Protein AF-A0A350XWT3-F1 (afdb_monomer_lite)

Secondary structure (DSSP, 8-state):
---EEEEEETTEEEEEEEEESSSS-EEE----TT-HHHHHHHHHHHHTT-

Foldseek 3Di:
DFQWDWDAALNDIDTFGWADPDPPDIDRDDDCVPVPVRVVSNVVVVVVVD

Sequence (50 aa):
MSETYKMKIAGLERELPVCPLNENVSIAGFIIFGDVELTVAAASELLKKL

Radius of gyration: 12.65 Å; chains: 1; bounding box: 23×23×33 Å

Structure (mmCIF, N/CA/C/O backbone):
data_AF-A0A350XWT3-F1
#
_entry.id   AF-A0A350XWT3-F1
#
loop_
_atom_site.group_PDB
_atom_site.id
_atom_site.type_symbol
_atom_site.label_atom_id
_atom_site.label_alt_id
_atom_site.label_comp_id
_atom_site.label_asym_id
_atom_site.label_entity_id
_atom_site.label_seq_id
_atom_site.pdbx_PDB_ins_code
_atom_site.Cartn_x
_atom_site.Cartn_y
_atom_site.Cartn_z
_atom_site.occupancy
_atom_site.B_iso_or_equiv
_atom_site.auth_seq_id
_atom_site.auth_comp_id
_atom_site.auth_asym_id
_atom_site.auth_atom_id
_atom_site.pdbx_PDB_model_num
ATOM 1 N N . MET A 1 1 ? 11.767 -10.436 -14.321 1.00 55.28 1 MET A N 1
ATOM 2 C CA . MET A 1 1 ? 11.301 -10.194 -12.941 1.00 55.28 1 MET A CA 1
ATOM 3 C C . MET A 1 1 ? 10.681 -8.813 -12.950 1.00 55.28 1 MET A C 1
ATOM 5 O O . MET A 1 1 ? 11.323 -7.914 -13.473 1.00 55.28 1 MET A O 1
ATOM 9 N N . SER A 1 2 ? 9.427 -8.671 -12.528 1.00 71.19 2 SER A N 1
ATOM 10 C CA . SER A 1 2 ? 8.751 -7.369 -12.496 1.00 71.19 2 SER A CA 1
ATOM 11 C C . SER A 1 2 ? 9.471 -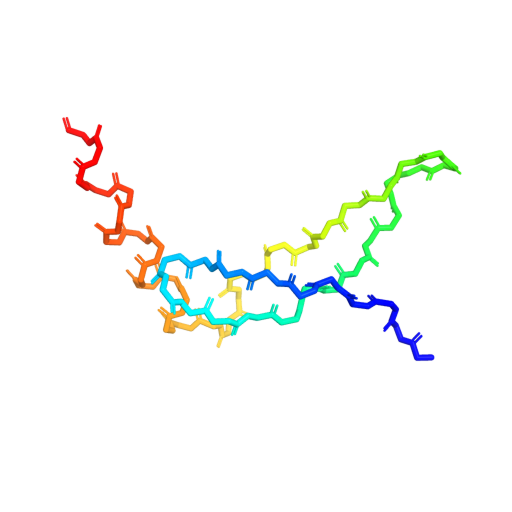6.460 -11.501 1.00 71.19 2 SER A C 1
ATOM 13 O O . SER A 1 2 ? 9.760 -6.910 -10.394 1.00 71.19 2 SER A O 1
ATOM 15 N N . GLU A 1 3 ? 9.797 -5.226 -11.884 1.00 89.62 3 GLU A N 1
ATOM 16 C CA . GLU A 1 3 ? 10.367 -4.256 -10.945 1.00 89.62 3 GLU A CA 1
ATOM 17 C C . GLU A 1 3 ? 9.348 -3.959 -9.842 1.00 89.62 3 GLU A C 1
ATOM 19 O O . GLU A 1 3 ? 8.161 -3.756 -10.117 1.00 89.62 3 GLU A O 1
ATOM 24 N N . THR A 1 4 ? 9.799 -3.970 -8.590 1.00 94.12 4 THR A N 1
ATOM 25 C CA . THR A 1 4 ? 8.958 -3.664 -7.434 1.00 94.12 4 THR A CA 1
ATOM 26 C C . THR A 1 4 ? 9.518 -2.479 -6.664 1.00 94.12 4 THR A C 1
ATOM 28 O O . THR A 1 4 ? 10.725 -2.252 -6.595 1.00 94.12 4 THR A O 1
ATOM 31 N N . TYR A 1 5 ? 8.615 -1.693 -6.089 1.00 94.75 5 TYR A N 1
ATOM 32 C CA . TYR A 1 5 ? 8.932 -0.553 -5.248 1.00 94.75 5 TYR A CA 1
ATOM 33 C C . TYR A 1 5 ? 8.490 -0.847 -3.817 1.00 94.75 5 TYR A C 1
ATOM 35 O O . TYR A 1 5 ? 7.298 -1.018 -3.544 1.00 94.75 5 TYR A O 1
ATOM 43 N N . LYS A 1 6 ? 9.453 -0.921 -2.892 1.00 95.44 6 LYS A N 1
ATOM 44 C CA . LYS A 1 6 ? 9.170 -1.165 -1.476 1.00 95.44 6 LYS A CA 1
ATOM 45 C C . LYS A 1 6 ? 8.641 0.108 -0.818 1.00 95.44 6 LYS A C 1
ATOM 47 O O . LYS A 1 6 ? 9.319 1.132 -0.799 1.00 95.44 6 LYS A O 1
ATOM 52 N N . MET A 1 7 ? 7.452 0.028 -0.228 1.00 95.00 7 MET A N 1
ATOM 53 C CA . MET A 1 7 ? 6.802 1.151 0.445 1.00 95.00 7 MET A CA 1
ATOM 54 C C . MET A 1 7 ? 6.156 0.712 1.760 1.00 95.00 7 MET A C 1
ATOM 56 O O . MET A 1 7 ? 5.680 -0.416 1.891 1.00 95.00 7 MET A O 1
ATOM 60 N N . LYS A 1 8 ? 6.120 1.622 2.740 1.00 95.81 8 LYS A N 1
ATOM 61 C CA . LYS A 1 8 ? 5.385 1.441 3.995 1.00 95.81 8 LYS A CA 1
ATOM 62 C C . LYS A 1 8 ? 4.073 2.223 3.952 1.00 95.81 8 LYS A C 1
ATOM 64 O O . LYS A 1 8 ? 4.092 3.441 3.793 1.00 95.81 8 LYS A O 1
ATOM 69 N N . ILE A 1 9 ? 2.947 1.532 4.116 1.00 94.06 9 ILE A N 1
ATOM 70 C CA . ILE A 1 9 ? 1.592 2.086 4.003 1.00 94.06 9 ILE A CA 1
ATOM 71 C C . ILE A 1 9 ? 0.789 1.666 5.229 1.00 94.06 9 ILE A C 1
ATOM 73 O O . ILE A 1 9 ? 0.678 0.480 5.517 1.00 94.06 9 ILE A O 1
ATOM 77 N N . ALA A 1 10 ? 0.255 2.641 5.970 1.00 94.06 10 ALA A N 1
ATOM 78 C CA . ALA A 1 10 ? -0.531 2.399 7.187 1.00 94.06 10 ALA A CA 1
ATOM 79 C C . ALA A 1 10 ? 0.145 1.432 8.189 1.00 94.06 10 ALA A C 1
ATOM 81 O O . ALA A 1 10 ? -0.503 0.614 8.830 1.00 94.06 10 ALA A O 1
ATOM 82 N N . GLY A 1 11 ? 1.477 1.509 8.303 1.00 93.94 11 GLY A N 1
ATOM 83 C CA . GLY A 1 11 ? 2.269 0.646 9.186 1.00 93.94 11 GLY A CA 1
ATOM 84 C C . GLY A 1 11 ? 2.750 -0.669 8.562 1.00 93.94 11 GLY A C 1
ATOM 85 O O . GLY A 1 11 ? 3.672 -1.266 9.111 1.00 93.94 11 GLY A O 1
ATOM 86 N N . LEU A 1 12 ? 2.218 -1.066 7.405 1.00 94.75 12 LEU A N 1
ATOM 87 C CA . LEU A 1 12 ? 2.532 -2.318 6.715 1.00 94.75 12 LEU A CA 1
ATOM 88 C C . LEU A 1 12 ? 3.567 -2.100 5.606 1.00 94.75 12 LEU A C 1
ATOM 90 O O . LEU A 1 12 ? 3.481 -1.128 4.858 1.00 94.75 12 LEU A O 1
ATOM 94 N N . GLU A 1 13 ? 4.543 -2.999 5.476 1.00 95.56 13 GLU A N 1
ATOM 95 C CA . GLU A 1 13 ? 5.481 -2.994 4.346 1.00 95.56 13 GLU A CA 1
ATOM 96 C C . GLU A 1 13 ? 4.917 -3.811 3.180 1.00 95.56 13 GLU A C 1
ATOM 98 O O . GLU A 1 13 ? 4.403 -4.917 3.380 1.00 95.56 13 GLU A O 1
ATOM 103 N N . ARG A 1 14 ? 5.013 -3.265 1.964 1.00 93.94 14 ARG A N 1
ATOM 104 C CA . ARG A 1 14 ? 4.596 -3.927 0.725 1.00 93.94 14 ARG A CA 1
ATOM 105 C C . ARG A 1 14 ? 5.585 -3.659 -0.400 1.00 93.94 14 ARG A C 1
ATOM 107 O O . ARG A 1 14 ? 6.164 -2.577 -0.494 1.00 93.94 14 ARG A O 1
ATOM 114 N N . GLU A 1 15 ? 5.741 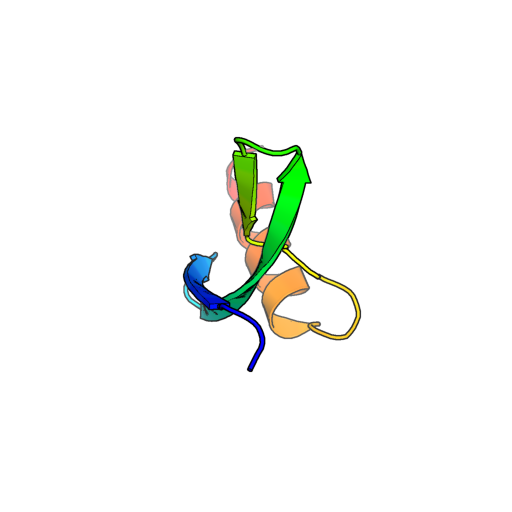-4.652 -1.265 1.00 94.44 15 GLU A N 1
ATOM 115 C CA . GLU A 1 15 ? 6.414 -4.509 -2.550 1.00 94.44 15 GLU A CA 1
ATOM 116 C C . GLU A 1 15 ? 5.354 -4.267 -3.618 1.00 94.44 15 GLU A C 1
ATOM 118 O O . GLU A 1 15 ? 4.558 -5.148 -3.937 1.00 94.44 15 GLU A O 1
ATOM 123 N N . LEU A 1 16 ? 5.303 -3.042 -4.127 1.00 93.81 16 LEU A N 1
ATOM 124 C CA . LEU A 1 16 ? 4.317 -2.644 -5.120 1.00 93.81 16 LEU A CA 1
ATOM 125 C C . LEU A 1 16 ? 4.884 -2.874 -6.522 1.00 93.81 16 LEU A C 1
ATOM 127 O O . LEU A 1 16 ? 6.010 -2.444 -6.777 1.00 93.81 16 LEU A O 1
ATOM 131 N N . PRO A 1 17 ? 4.145 -3.502 -7.449 1.00 93.75 17 PRO A N 1
ATOM 132 C CA . PRO A 1 17 ? 4.604 -3.640 -8.824 1.00 93.75 17 PRO A CA 1
ATOM 133 C C . PRO A 1 17 ? 4.764 -2.261 -9.468 1.00 93.75 17 PRO A C 1
ATOM 135 O O . PRO A 1 17 ? 3.870 -1.419 -9.377 1.00 93.75 17 PRO A O 1
ATOM 138 N N . VAL A 1 18 ? 5.899 -2.021 -10.121 1.00 94.44 18 VAL A N 1
ATOM 139 C CA . VAL A 1 18 ? 6.120 -0.805 -10.904 1.00 94.44 18 VAL A CA 1
ATOM 140 C C . VAL A 1 18 ? 5.425 -0.965 -12.252 1.00 94.44 18 VAL A C 1
ATOM 142 O O . VAL A 1 18 ? 5.720 -1.878 -13.022 1.00 94.44 18 VAL A O 1
ATOM 145 N N . CYS A 1 19 ? 4.487 -0.067 -12.530 1.00 92.62 19 CYS A N 1
ATOM 146 C CA . CYS A 1 19 ? 3.697 -0.044 -13.749 1.00 92.62 19 CYS A CA 1
ATOM 147 C C . CYS A 1 19 ? 4.081 1.191 -14.581 1.00 92.62 19 CYS A C 1
ATOM 149 O O . CYS A 1 19 ? 3.911 2.315 -14.092 1.00 92.62 19 CYS A O 1
ATOM 151 N N . PRO A 1 20 ? 4.565 1.027 -15.825 1.00 93.50 20 PRO A N 1
ATOM 152 C CA . PRO A 1 20 ? 4.802 2.157 -16.712 1.00 93.50 20 PRO A CA 1
ATOM 153 C C . PRO A 1 20 ? 3.463 2.771 -17.132 1.00 93.50 20 PRO A C 1
ATOM 155 O O . PRO A 1 20 ? 2.565 2.069 -17.598 1.00 93.50 20 PRO A O 1
ATOM 158 N N . LEU A 1 21 ? 3.325 4.085 -16.964 1.00 93.00 21 LEU A N 1
ATOM 159 C CA . LEU A 1 21 ? 2.160 4.838 -17.430 1.00 93.00 21 LEU A CA 1
ATOM 160 C C . LEU A 1 21 ? 2.396 5.396 -18.839 1.00 93.00 21 LEU A C 1
ATOM 162 O O . LEU A 1 21 ? 1.470 5.486 -19.641 1.00 93.00 21 LEU A O 1
ATOM 166 N N . ASN A 1 22 ? 3.641 5.782 -19.128 1.00 94.00 22 ASN A N 1
ATOM 167 C CA . ASN A 1 22 ? 4.132 6.208 -20.437 1.00 94.00 22 ASN A CA 1
ATOM 168 C C . ASN A 1 22 ? 5.668 6.051 -20.494 1.00 94.00 22 ASN A C 1
ATOM 170 O O . ASN A 1 22 ? 6.271 5.511 -19.571 1.00 94.00 22 ASN A O 1
ATOM 174 N N . GLU A 1 23 ? 6.301 6.541 -21.563 1.00 92.50 23 GLU A N 1
ATOM 175 C CA . GLU A 1 23 ? 7.746 6.404 -21.818 1.00 92.50 23 GLU A CA 1
ATOM 176 C C . GLU A 1 23 ? 8.652 7.033 -20.746 1.00 92.50 23 GLU A C 1
ATOM 178 O O . GLU A 1 23 ? 9.801 6.626 -20.607 1.00 92.50 23 GLU A O 1
ATOM 183 N N . ASN A 1 24 ? 8.153 8.005 -19.975 1.00 94.31 24 ASN A N 1
ATOM 184 C CA . ASN A 1 24 ? 8.956 8.774 -19.019 1.00 94.31 24 ASN A CA 1
ATOM 185 C C . ASN A 1 24 ? 8.488 8.629 -17.564 1.00 94.31 24 ASN A C 1
ATOM 187 O O . ASN A 1 24 ? 9.159 9.112 -16.653 1.00 94.31 24 ASN A O 1
ATOM 191 N N . VAL A 1 25 ? 7.326 8.015 -17.327 1.00 95.62 25 VAL A N 1
ATOM 192 C CA . VAL A 1 25 ? 6.691 7.968 -16.006 1.00 95.62 25 VAL A CA 1
ATOM 193 C C . VAL A 1 25 ? 6.231 6.554 -15.691 1.00 95.62 25 VAL A C 1
ATOM 195 O O . VAL A 1 25 ? 5.432 5.965 -16.420 1.00 95.62 25 VAL A O 1
ATOM 198 N N . SER A 1 26 ? 6.678 6.059 -14.540 1.00 94.94 26 SER A N 1
ATOM 199 C CA . SER A 1 26 ? 6.206 4.818 -13.931 1.00 94.94 26 SER A CA 1
ATOM 200 C C . SER A 1 26 ? 5.630 5.095 -12.548 1.00 94.94 26 SER A C 1
ATOM 202 O O . SER A 1 26 ? 6.068 6.014 -11.856 1.00 94.94 26 SER A O 1
ATOM 204 N N . ILE A 1 27 ? 4.645 4.298 -12.143 1.00 95.06 27 ILE A N 1
ATOM 205 C CA . ILE A 1 27 ? 3.993 4.395 -10.836 1.00 95.06 27 ILE A CA 1
ATOM 206 C C . ILE A 1 27 ? 4.112 3.075 -10.083 1.00 95.06 27 ILE A C 1
ATOM 208 O O . ILE A 1 27 ? 4.117 2.005 -10.682 1.00 95.06 27 ILE A O 1
ATOM 212 N N . ALA A 1 28 ? 4.164 3.144 -8.758 1.00 94.62 28 ALA A N 1
ATOM 213 C CA . ALA A 1 28 ? 4.018 1.968 -7.914 1.00 94.62 28 ALA A CA 1
ATOM 214 C C . ALA A 1 28 ? 2.524 1.630 -7.786 1.00 94.62 28 ALA A C 1
ATOM 216 O O . ALA A 1 28 ? 1.742 2.416 -7.248 1.00 94.62 28 ALA A O 1
ATOM 217 N N . GLY A 1 29 ? 2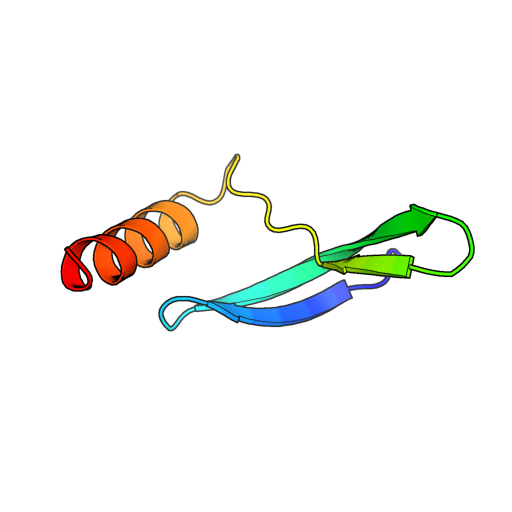.112 0.481 -8.317 1.00 92.88 29 GLY A N 1
ATOM 218 C CA . GLY A 1 29 ? 0.724 0.042 -8.323 1.00 92.88 29 GLY A CA 1
ATOM 219 C C . GLY A 1 29 ? 0.248 -0.347 -6.927 1.00 92.88 29 GLY A C 1
ATOM 220 O O . GLY A 1 29 ? 0.617 -1.398 -6.410 1.00 92.88 29 GLY A O 1
ATOM 221 N N . PHE A 1 30 ? -0.611 0.474 -6.327 1.00 91.38 30 PHE A N 1
ATOM 222 C CA . PHE A 1 30 ? -1.304 0.130 -5.088 1.00 91.38 30 PHE A CA 1
ATOM 223 C C . PHE A 1 30 ? -2.527 -0.745 -5.395 1.00 91.38 30 PHE A C 1
ATOM 225 O O . PHE A 1 30 ? -3.573 -0.247 -5.813 1.00 91.38 30 PHE A O 1
ATOM 232 N N . ILE A 1 31 ? -2.385 -2.060 -5.225 1.00 89.62 31 ILE A N 1
ATOM 233 C CA . ILE A 1 31 ? -3.425 -3.044 -5.548 1.00 89.62 31 ILE A CA 1
ATOM 234 C C . ILE A 1 31 ? -4.090 -3.513 -4.253 1.00 89.62 31 ILE A C 1
ATOM 236 O O . ILE A 1 31 ? -3.471 -4.199 -3.448 1.00 89.62 31 ILE A O 1
ATOM 240 N N . ILE A 1 32 ? -5.364 -3.159 -4.069 1.00 90.81 32 ILE A N 1
ATOM 241 C CA . ILE A 1 32 ? -6.151 -3.549 -2.883 1.00 90.81 32 ILE A CA 1
ATOM 242 C C . ILE A 1 32 ? -6.860 -4.899 -3.037 1.00 90.81 32 ILE A C 1
ATOM 244 O O . ILE A 1 32 ? -7.260 -5.517 -2.052 1.00 90.81 32 ILE A O 1
ATOM 248 N N . PHE A 1 33 ? -7.044 -5.375 -4.271 1.00 91.25 33 PHE A N 1
ATOM 249 C CA . PHE A 1 33 ? -7.775 -6.613 -4.529 1.00 91.25 33 PHE A CA 1
ATOM 250 C C . PHE A 1 33 ? -6.985 -7.824 -4.028 1.00 91.25 33 PHE A C 1
ATOM 252 O O . PHE A 1 33 ? -5.920 -8.138 -4.550 1.00 91.25 33 PHE A O 1
ATOM 259 N N . GLY A 1 34 ? -7.531 -8.505 -3.020 1.00 90.19 34 GLY A N 1
ATOM 260 C CA . GLY A 1 34 ? -6.905 -9.662 -2.377 1.00 90.19 34 GLY A CA 1
ATOM 261 C C . GLY A 1 34 ? -6.051 -9.326 -1.149 1.00 90.19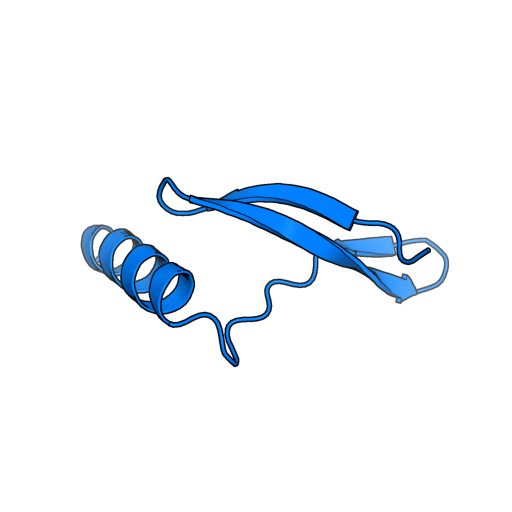 34 GLY A C 1
ATOM 262 O O . GLY A 1 34 ? -5.754 -10.236 -0.381 1.00 90.19 34 GLY A O 1
ATOM 263 N N . ASP A 1 35 ? -5.730 -8.051 -0.899 1.00 92.94 35 ASP A N 1
ATOM 264 C CA . ASP A 1 35 ? -4.997 -7.615 0.299 1.00 92.94 35 ASP A CA 1
ATOM 265 C C . ASP A 1 35 ? -5.951 -6.952 1.305 1.00 92.94 35 ASP A C 1
ATOM 267 O O . ASP A 1 35 ? -6.092 -5.727 1.397 1.00 92.94 35 ASP A O 1
ATOM 271 N N . VAL A 1 36 ? -6.664 -7.805 2.045 1.00 95.31 36 VAL A N 1
ATOM 272 C CA . VAL A 1 36 ? -7.643 -7.381 3.060 1.00 95.31 36 VAL A CA 1
ATOM 273 C C . VAL A 1 36 ? -6.961 -6.610 4.191 1.00 95.31 36 VAL A C 1
ATOM 275 O O . VAL A 1 36 ? -7.497 -5.605 4.654 1.00 95.31 36 VAL A O 1
ATOM 278 N N . GLU A 1 37 ? -5.772 -7.043 4.613 1.00 95.44 37 GLU A N 1
ATOM 279 C CA . GLU A 1 37 ? -5.025 -6.423 5.711 1.00 95.44 37 GLU A CA 1
ATOM 280 C C . GLU A 1 37 ? -4.639 -4.979 5.368 1.00 95.44 37 GLU A C 1
ATOM 282 O O . GLU A 1 37 ? -4.942 -4.054 6.126 1.00 95.44 37 GLU A O 1
ATOM 287 N N . LEU A 1 38 ? -4.050 -4.771 4.187 1.00 94.56 38 LEU A N 1
ATOM 288 C CA . LEU A 1 38 ? -3.686 -3.446 3.697 1.00 94.56 38 LEU A CA 1
ATOM 289 C C . LEU A 1 38 ? -4.908 -2.550 3.519 1.00 94.56 38 LEU A C 1
ATOM 291 O O . LEU A 1 38 ? -4.863 -1.373 3.874 1.00 94.56 38 LEU A O 1
ATOM 295 N N . THR A 1 39 ? -6.007 -3.110 3.008 1.00 95.69 39 THR A N 1
ATOM 296 C CA . THR A 1 39 ? -7.256 -2.371 2.798 1.00 95.69 39 THR A CA 1
ATOM 297 C C . THR A 1 39 ? -7.825 -1.857 4.121 1.00 95.69 39 THR A C 1
ATOM 299 O O . THR A 1 39 ? -8.131 -0.670 4.239 1.00 95.69 39 THR A O 1
ATOM 302 N N . VAL A 1 40 ? -7.925 -2.719 5.140 1.00 96.81 40 VAL A N 1
ATOM 303 C CA . VAL A 1 40 ? -8.439 -2.346 6.468 1.00 96.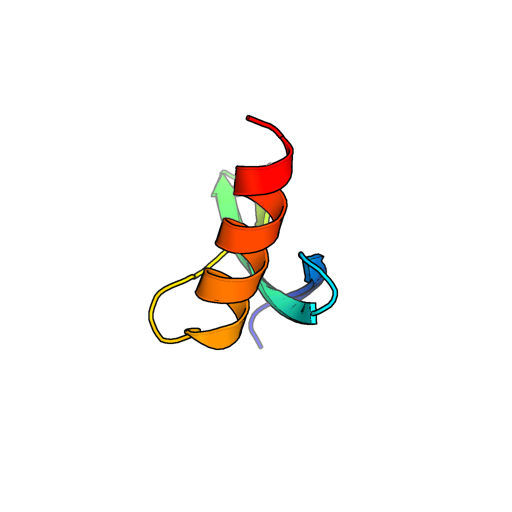81 40 VAL A CA 1
ATOM 304 C C . VAL A 1 40 ? -7.515 -1.338 7.154 1.00 96.81 40 VAL A C 1
ATOM 306 O O . VAL A 1 40 ? -8.000 -0.344 7.702 1.00 96.81 40 VAL A O 1
ATOM 309 N N . ALA A 1 41 ? -6.197 -1.546 7.101 1.00 96.19 41 ALA A N 1
ATOM 310 C CA . ALA A 1 41 ? -5.225 -0.632 7.697 1.00 96.19 41 ALA A CA 1
ATOM 311 C C . ALA A 1 41 ? -5.266 0.757 7.036 1.00 96.19 41 ALA A C 1
ATOM 313 O O . ALA A 1 41 ? -5.369 1.772 7.728 1.00 96.19 41 ALA A O 1
ATOM 314 N N . ALA A 1 42 ? -5.255 0.815 5.700 1.00 95.12 42 ALA A N 1
ATOM 315 C CA . ALA A 1 42 ? -5.312 2.070 4.956 1.00 95.12 42 ALA A CA 1
ATOM 316 C C . ALA A 1 42 ? -6.621 2.831 5.212 1.00 95.12 42 ALA A C 1
ATOM 318 O O . ALA A 1 42 ? -6.583 4.029 5.491 1.00 95.12 42 ALA A O 1
ATOM 319 N N . ALA A 1 43 ? -7.768 2.144 5.183 1.00 95.88 43 ALA A N 1
ATOM 320 C CA . ALA A 1 43 ? -9.060 2.752 5.493 1.00 95.88 43 ALA A CA 1
ATOM 321 C C . ALA A 1 43 ? -9.105 3.301 6.930 1.00 95.88 43 ALA A C 1
ATOM 323 O O . ALA A 1 43 ? -9.566 4.421 7.144 1.00 95.88 43 ALA A O 1
ATOM 324 N N . SER A 1 44 ? -8.571 2.555 7.904 1.00 96.56 44 SER A N 1
ATOM 325 C CA . SER A 1 44 ? -8.541 2.973 9.313 1.00 96.56 44 SER A CA 1
ATOM 326 C C . SER A 1 44 ? -7.703 4.236 9.534 1.00 96.56 44 SER A C 1
ATOM 328 O O . SER A 1 44 ? -8.100 5.102 10.308 1.00 96.56 44 SER A O 1
ATOM 330 N N . GLU A 1 45 ? -6.562 4.374 8.851 1.00 96.44 45 GLU A N 1
ATOM 331 C CA . GLU A 1 45 ? -5.740 5.592 8.916 1.00 96.44 45 GLU A CA 1
ATOM 332 C C . GLU A 1 45 ? -6.390 6.780 8.198 1.00 96.44 45 GLU A C 1
ATOM 334 O O . GLU A 1 45 ? -6.304 7.911 8.677 1.00 96.44 45 GLU A O 1
ATOM 339 N N . LEU A 1 46 ? -7.068 6.545 7.070 1.00 95.88 46 LEU A N 1
ATOM 340 C CA . LEU A 1 46 ? -7.779 7.598 6.340 1.00 95.88 46 LEU A CA 1
ATOM 341 C C . LEU A 1 46 ? -8.959 8.160 7.141 1.00 95.88 46 LEU A C 1
ATOM 343 O O . LEU A 1 46 ? -9.148 9.373 7.158 1.00 95.88 46 LEU A O 1
ATOM 347 N N . LEU A 1 47 ? -9.704 7.309 7.854 1.00 97.31 47 LEU A N 1
ATOM 348 C CA . LEU A 1 47 ? -10.820 7.734 8.706 1.00 97.31 47 LEU A CA 1
ATOM 349 C C . LEU A 1 47 ? -10.396 8.695 9.826 1.00 97.31 47 LEU A C 1
ATOM 351 O O . LEU A 1 47 ? -11.201 9.516 10.242 1.00 97.31 47 LEU A O 1
ATOM 355 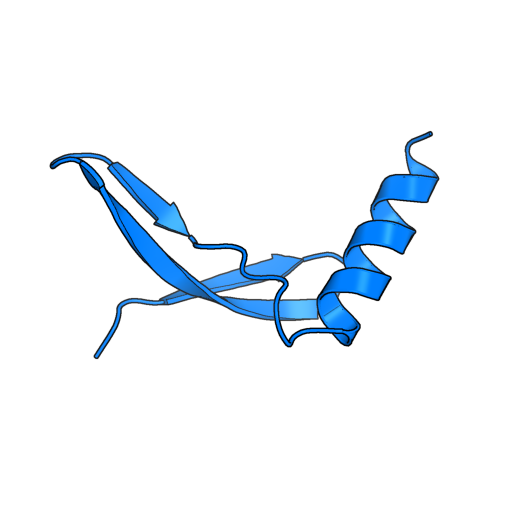N N . LYS A 1 48 ? -9.140 8.643 10.289 1.00 96.44 48 LYS A N 1
ATOM 356 C CA . LYS A 1 48 ? -8.613 9.574 11.306 1.00 96.44 48 LYS A CA 1
ATOM 357 C C . LYS A 1 48 ? -8.388 10.996 10.778 1.00 96.44 48 LYS A C 1
ATOM 359 O O . LYS A 1 48 ? -8.078 11.884 11.566 1.00 96.44 48 LYS A O 1
ATOM 364 N N . LYS A 1 49 ? -8.437 11.193 9.456 1.00 92.19 49 LYS A N 1
ATOM 365 C CA . LYS A 1 49 ? -8.240 12.495 8.799 1.00 92.19 49 LYS A CA 1
ATOM 366 C C . LYS A 1 49 ? -9.553 13.205 8.451 1.00 92.19 49 LYS A C 1
ATOM 368 O O . LYS A 1 49 ? -9.488 14.308 7.910 1.00 92.19 49 LYS A O 1
ATOM 373 N N . LEU A 1 50 ? -10.692 12.560 8.708 1.00 74.75 50 LEU A N 1
ATOM 374 C CA . LEU A 1 50 ? -12.026 13.162 8.665 1.00 74.75 50 LEU A CA 1
ATOM 375 C C . LEU A 1 50 ? -12.309 13.882 9.985 1.00 74.75 50 LEU A C 1
ATOM 377 O O . LEU A 1 50 ? -12.939 14.958 9.917 1.00 74.75 50 LEU A O 1
#

pLDDT: mean 92.56, std 7.0, range [55.28, 97.31]